Protein AF-A0A0A9W3V2-F1 (afdb_monomer)

Secondary structure (DSSP, 8-state):
--SSS--SSGGGHHHHHHHHHHHHHHHHHHHHHHIIIIITT-TTTGGG--S---SHHHHHHHHHHHHHT--GGGHHHHHHH-SS--HHHHHHHHHHHHHHHHHHHHHHHHHHHHHHGGG-SS-GGGG--TT-

Nearest PDB structures (foldseek):
  2n9d-assembly1_A  TM=3.747E-01  e=8.301E+00  Homo sapiens

pLDDT: mean 75.54, std 14.14, range [39.94, 93.69]

Mean predicted aligned error: 9.92 Å

Radius of gyration: 18.63 Å; Cα contacts (8 Å, |Δi|>4): 47; chains: 1; bounding box: 48×31×51 Å

Sequence (132 aa):
MLPLIIPKRVNSLRYFSSVGVLCIFYFIVCIIIHAVTHGMRDKTRQNSIVYVRADNDALQGLGIFMFSFMCQLNAFEIYHEMRTKSVFNFTLYAAFSMTCCATLYILAGYFGYADFGSKVKDSILALYDPLN

Solvent-accessible surface area (backbone atoms only — not comparable to full-atom values): 8014 Å² total; per-residue (Å²): 132,78,82,79,73,69,66,93,46,72,74,68,49,50,59,59,50,52,52,52,52,49,53,51,53,51,50,43,52,51,41,47,53,47,21,65,72,55,32,72,72,47,75,78,52,66,81,54,61,74,91,75,67,93,50,75,67,42,57,54,52,49,51,53,52,55,60,74,68,68,53,70,88,55,45,62,62,54,50,72,71,39,92,71,80,42,71,69,57,51,52,52,55,49,50,54,51,50,52,53,51,50,52,51,50,51,50,42,52,51,32,47,39,61,47,54,30,79,72,67,82,88,56,72,71,78,71,58,63,94,86,116

Structure (mmCIF, N/CA/C/O backbone):
data_AF-A0A0A9W3V2-F1
#
_entry.id   AF-A0A0A9W3V2-F1
#
loop_
_atom_site.group_PDB
_atom_site.id
_atom_site.type_symbol
_atom_site.label_atom_id
_atom_site.label_alt_id
_atom_site.label_comp_id
_atom_site.label_asym_id
_atom_site.label_entity_id
_atom_site.label_seq_id
_atom_site.pdbx_PDB_ins_code
_atom_site.Cartn_x
_atom_site.Cartn_y
_atom_site.Cartn_z
_atom_site.occupancy
_atom_site.B_iso_or_equiv
_atom_site.auth_seq_id
_atom_site.auth_comp_id
_atom_site.auth_asym_id
_atom_site.auth_atom_id
_atom_site.pdbx_PDB_model_num
ATOM 1 N N . MET A 1 1 ? -23.007 13.385 -4.980 1.00 49.03 1 MET A N 1
ATOM 2 C CA . MET A 1 1 ? -22.827 13.342 -3.511 1.00 49.03 1 MET A CA 1
ATOM 3 C C . MET A 1 1 ? -24.114 13.029 -2.725 1.00 49.03 1 MET A C 1
ATOM 5 O O . MET A 1 1 ? -23.987 12.663 -1.569 1.00 49.03 1 MET A O 1
ATOM 9 N N . LEU A 1 2 ? -25.332 13.096 -3.296 1.00 53.25 2 LEU A N 1
ATOM 10 C CA . LEU A 1 2 ? -26.580 12.914 -2.522 1.00 53.25 2 LEU A CA 1
ATOM 11 C C . LEU A 1 2 ? -27.174 11.488 -2.320 1.00 53.25 2 LEU A C 1
ATOM 13 O O . LEU A 1 2 ? -27.950 11.361 -1.379 1.00 53.25 2 LEU A O 1
ATOM 17 N N . PRO A 1 3 ? -26.889 10.403 -3.078 1.00 53.59 3 PRO A N 1
ATOM 18 C CA . PRO A 1 3 ? -27.670 9.165 -2.901 1.00 53.59 3 PRO A CA 1
ATOM 19 C C . PRO A 1 3 ? -27.092 8.175 -1.870 1.00 53.59 3 PRO A C 1
ATOM 21 O O . PRO A 1 3 ? -27.786 7.253 -1.457 1.00 53.59 3 PRO A O 1
ATOM 24 N N . LEU A 1 4 ? -25.840 8.348 -1.429 1.00 51.53 4 LEU A N 1
ATOM 25 C CA . LEU A 1 4 ? -25.134 7.387 -0.560 1.00 51.53 4 LEU A CA 1
ATOM 26 C C . LEU A 1 4 ? -25.134 7.750 0.934 1.00 51.53 4 LEU A C 1
ATOM 28 O O . LEU A 1 4 ? -24.599 6.997 1.738 1.00 51.53 4 LEU A O 1
ATOM 32 N N . ILE A 1 5 ? -25.772 8.860 1.315 1.00 55.97 5 ILE A N 1
ATOM 33 C CA . ILE A 1 5 ? -25.911 9.300 2.719 1.00 55.97 5 ILE A CA 1
ATOM 34 C C . ILE A 1 5 ? -27.188 8.702 3.363 1.00 55.97 5 ILE A C 1
ATOM 36 O O . ILE A 1 5 ? -27.423 8.816 4.561 1.00 55.97 5 ILE A O 1
ATOM 40 N N . ILE A 1 6 ? -28.030 8.029 2.570 1.00 51.53 6 ILE A N 1
ATOM 41 C CA . ILE A 1 6 ? -29.342 7.510 2.987 1.00 51.53 6 ILE A CA 1
ATOM 42 C C . ILE A 1 6 ? -29.272 6.270 3.908 1.00 51.53 6 ILE A C 1
ATOM 44 O O . ILE A 1 6 ? -30.106 6.171 4.815 1.00 51.53 6 ILE A O 1
ATOM 48 N N . PR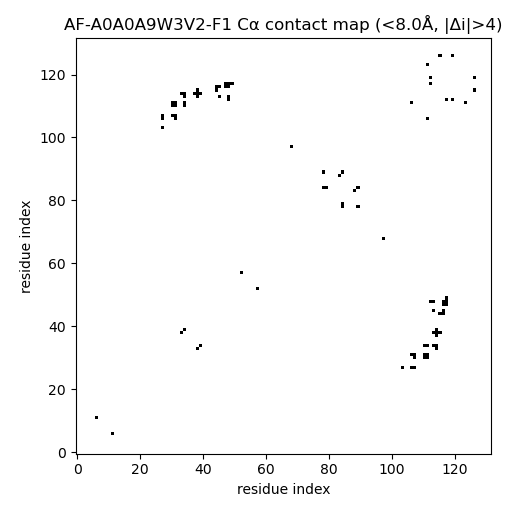O A 1 7 ? -28.324 5.318 3.782 1.00 52.16 7 PRO A N 1
ATOM 49 C CA . PRO A 1 7 ? -28.258 4.220 4.735 1.00 52.16 7 PRO A CA 1
ATOM 50 C C . PRO A 1 7 ? -27.597 4.679 6.043 1.00 52.16 7 PRO A C 1
ATOM 52 O O . PRO A 1 7 ? -26.380 4.704 6.179 1.00 52.16 7 PRO A O 1
ATOM 55 N N . LYS A 1 8 ? -28.431 4.932 7.058 1.00 50.44 8 LYS A N 1
ATOM 56 C CA . LYS A 1 8 ? -28.084 5.195 8.474 1.00 50.44 8 LYS A CA 1
ATOM 57 C C . LYS A 1 8 ? -27.231 4.104 9.163 1.00 50.44 8 LYS A C 1
ATOM 59 O O . LYS A 1 8 ? -27.005 4.181 10.367 1.00 50.44 8 LYS A O 1
ATOM 64 N N . ARG A 1 9 ? -26.812 3.056 8.440 1.00 53.00 9 ARG A N 1
ATOM 65 C CA . ARG A 1 9 ? -25.988 1.945 8.934 1.00 53.00 9 ARG A CA 1
ATOM 66 C C . ARG A 1 9 ? -24.864 1.623 7.949 1.00 53.00 9 ARG A C 1
ATOM 68 O O . ARG A 1 9 ? -25.126 1.196 6.823 1.00 53.00 9 ARG A O 1
ATOM 75 N N . VAL A 1 10 ? -23.629 1.677 8.448 1.00 56.00 10 VAL A N 1
ATOM 76 C CA . VAL A 1 10 ? -22.373 1.235 7.800 1.00 56.00 10 VAL A CA 1
ATOM 77 C C . VAL A 1 10 ? -22.473 -0.195 7.234 1.00 56.00 10 VAL A C 1
ATOM 79 O O . VAL A 1 10 ? -21.790 -0.565 6.281 1.00 56.00 10 VAL A O 1
ATOM 82 N N . ASN A 1 11 ? -23.405 -0.997 7.753 1.00 55.12 11 ASN A N 1
ATOM 83 C CA . ASN A 1 11 ? -23.626 -2.382 7.350 1.00 55.12 11 ASN A CA 1
ATOM 84 C C . ASN A 1 11 ? -24.063 -2.569 5.877 1.00 55.12 11 ASN A C 1
ATOM 86 O O . ASN A 1 11 ? -23.777 -3.615 5.301 1.00 55.12 11 ASN A O 1
ATOM 90 N N . SER A 1 12 ? -24.709 -1.579 5.239 1.00 57.62 12 SER A N 1
ATOM 91 C CA . SER A 1 12 ? -25.015 -1.650 3.794 1.00 57.62 12 SER A CA 1
ATOM 92 C C . SER A 1 12 ? -23.791 -1.336 2.930 1.00 57.62 12 SER A C 1
ATOM 94 O O . SER A 1 12 ? -23.649 -1.876 1.834 1.00 57.62 12 SER A O 1
ATOM 96 N N . LEU A 1 13 ? -22.882 -0.494 3.435 1.00 62.72 13 LEU A N 1
ATOM 97 C CA . LEU A 1 13 ? -21.643 -0.137 2.750 1.00 62.72 13 LEU A CA 1
ATOM 98 C C . LEU A 1 13 ? -20.617 -1.271 2.812 1.00 62.72 13 LEU A C 1
ATOM 100 O O . LEU A 1 13 ? -19.782 -1.385 1.923 1.00 62.72 13 LEU A O 1
ATOM 104 N N . ARG A 1 14 ? -20.713 -2.158 3.810 1.00 67.12 14 ARG A N 1
ATOM 105 C CA . ARG A 1 14 ? -19.830 -3.321 3.960 1.00 67.12 14 ARG A CA 1
ATOM 106 C C . ARG A 1 14 ? -19.784 -4.196 2.706 1.00 67.12 14 ARG A C 1
ATOM 108 O O . ARG A 1 14 ? -18.697 -4.618 2.326 1.00 67.12 14 ARG A O 1
ATOM 115 N N . TYR A 1 15 ? -20.920 -4.443 2.051 1.00 68.25 15 TYR A N 1
ATOM 116 C CA . TYR A 1 15 ? -20.962 -5.246 0.822 1.00 68.25 15 TYR A CA 1
ATOM 117 C C . TYR A 1 15 ? -20.268 -4.536 -0.342 1.00 68.25 15 TYR A C 1
ATOM 119 O O . TYR A 1 15 ? -19.405 -5.122 -0.989 1.00 68.25 15 TYR A O 1
ATOM 127 N N . PHE A 1 16 ? -20.574 -3.254 -0.555 1.00 78.62 16 PHE A N 1
ATOM 128 C CA . PHE A 1 16 ? -19.950 -2.461 -1.616 1.00 78.62 16 PHE A CA 1
ATOM 129 C C . PHE A 1 16 ? -18.441 -2.271 -1.387 1.00 78.62 16 PHE A C 1
ATOM 131 O O . PHE A 1 16 ? -17.639 -2.443 -2.299 1.00 78.62 16 PHE A O 1
ATOM 138 N N . SER A 1 17 ? -18.044 -2.000 -0.143 1.00 80.38 17 SER A N 1
ATOM 139 C CA . SER A 1 17 ? -16.646 -1.891 0.276 1.00 80.38 17 SER A CA 1
ATOM 140 C C . SER A 1 17 ? -15.898 -3.214 0.087 1.00 80.38 17 SER A C 1
ATOM 142 O O . SER A 1 17 ? -14.794 -3.210 -0.448 1.00 80.38 17 SER A O 1
ATOM 144 N N . SER A 1 18 ? -16.517 -4.351 0.425 1.00 80.81 18 SER A N 1
ATOM 145 C CA . SER A 1 18 ? -15.911 -5.677 0.229 1.00 80.81 18 SER A CA 1
ATOM 146 C C . SER A 1 18 ? -15.690 -5.992 -1.254 1.00 80.81 18 SER A C 1
ATOM 148 O O . SER A 1 18 ? -14.631 -6.497 -1.615 1.00 80.81 18 SER A O 1
ATOM 150 N N . VAL A 1 19 ? -16.646 -5.642 -2.125 1.00 86.81 19 VAL A N 1
ATOM 151 C CA . VAL A 1 19 ? -16.481 -5.761 -3.585 1.00 86.81 19 VAL A CA 1
ATOM 152 C C . VAL A 1 19 ? -15.342 -4.865 -4.080 1.00 86.81 19 VAL A C 1
ATOM 154 O O . VAL A 1 19 ? -14.503 -5.321 -4.850 1.00 86.81 19 VAL A O 1
ATOM 157 N N . GLY A 1 20 ? -15.252 -3.625 -3.592 1.00 85.50 20 GLY A N 1
ATOM 158 C CA . GLY A 1 20 ? -14.150 -2.720 -3.929 1.00 85.50 20 GLY A CA 1
ATOM 159 C C . GLY A 1 20 ? -12.777 -3.281 -3.546 1.00 85.50 20 GLY A C 1
ATOM 160 O O . GLY A 1 20 ? -11.860 -3.278 -4.365 1.00 85.50 20 GLY A O 1
ATOM 161 N N . VAL A 1 21 ? -12.644 -3.831 -2.335 1.00 87.00 21 VAL A N 1
ATOM 162 C CA . VAL A 1 21 ? -11.397 -4.464 -1.872 1.00 87.00 21 VAL A CA 1
ATOM 163 C C . VAL A 1 21 ? -11.031 -5.670 -2.741 1.00 87.00 21 VAL A C 1
ATOM 165 O O . VAL A 1 21 ? -9.863 -5.826 -3.093 1.00 87.00 21 VAL A O 1
ATOM 168 N N . LEU A 1 22 ? -12.009 -6.488 -3.145 1.00 89.38 22 LEU A N 1
ATOM 169 C CA . LEU A 1 22 ? -11.777 -7.609 -4.062 1.00 89.38 22 LEU A CA 1
ATOM 170 C C . LEU A 1 22 ? -11.270 -7.143 -5.432 1.00 89.38 22 LEU A C 1
ATOM 172 O O . LEU A 1 22 ? -10.322 -7.729 -5.951 1.00 89.38 22 LEU A O 1
ATOM 176 N N . CYS A 1 23 ? -11.839 -6.074 -5.994 1.00 87.94 23 CYS A N 1
ATOM 177 C CA . CYS A 1 23 ? -11.358 -5.495 -7.250 1.00 87.94 23 CYS A CA 1
ATOM 178 C C . CYS A 1 23 ? -9.912 -4.990 -7.136 1.00 87.94 23 CYS A C 1
ATOM 180 O O . CYS A 1 23 ? -9.113 -5.219 -8.042 1.00 87.94 23 CYS A O 1
ATOM 182 N N . ILE A 1 24 ? -9.555 -4.348 -6.017 1.00 88.19 24 ILE A N 1
ATOM 183 C CA . ILE A 1 24 ? -8.180 -3.894 -5.757 1.00 88.19 24 ILE A CA 1
ATOM 184 C C . ILE A 1 24 ? -7.230 -5.094 -5.689 1.00 88.19 24 ILE A C 1
ATOM 186 O O . ILE A 1 24 ? -6.194 -5.096 -6.350 1.00 88.19 24 ILE A O 1
ATOM 190 N N . PHE A 1 25 ? -7.594 -6.138 -4.942 1.00 89.75 25 PHE A N 1
ATOM 191 C CA . PHE A 1 25 ? -6.803 -7.368 -4.868 1.00 89.75 25 PHE A CA 1
ATOM 192 C C . PHE A 1 25 ? -6.613 -8.015 -6.242 1.00 89.75 25 PHE A C 1
ATOM 194 O O . PHE A 1 25 ? -5.490 -8.363 -6.606 1.00 89.75 25 PHE A O 1
ATOM 201 N N . TYR A 1 26 ? -7.690 -8.137 -7.019 1.00 88.81 26 TYR A N 1
ATOM 202 C CA . TYR A 1 26 ? -7.647 -8.671 -8.379 1.00 88.81 26 TYR A CA 1
ATOM 203 C C . TYR A 1 26 ? -6.695 -7.868 -9.271 1.00 88.81 26 TYR A C 1
ATOM 205 O O . TYR A 1 26 ? -5.862 -8.445 -9.969 1.00 88.81 26 TYR A O 1
ATOM 213 N N . PHE A 1 27 ? -6.768 -6.538 -9.203 1.00 87.25 27 PHE A N 1
ATOM 214 C CA . PHE A 1 27 ? -5.902 -5.661 -9.981 1.00 87.25 27 PHE A CA 1
ATOM 215 C C . PHE A 1 27 ? -4.419 -5.839 -9.627 1.00 87.25 27 PHE A C 1
ATOM 217 O O . PHE A 1 27 ? -3.582 -5.948 -10.521 1.00 87.25 27 PHE A O 1
ATOM 224 N N . ILE A 1 28 ? -4.089 -5.953 -8.337 1.00 87.38 28 ILE A N 1
ATOM 225 C CA . ILE A 1 28 ? -2.709 -6.194 -7.889 1.00 87.38 28 ILE A CA 1
ATOM 226 C C . ILE A 1 28 ? -2.194 -7.539 -8.406 1.00 87.38 28 ILE A C 1
ATOM 228 O O . ILE A 1 28 ? -1.068 -7.616 -8.894 1.00 87.38 28 ILE A O 1
ATOM 232 N N . VAL A 1 29 ? -3.015 -8.591 -8.353 1.00 87.81 29 VAL A N 1
ATOM 233 C CA . VAL A 1 29 ? -2.648 -9.903 -8.908 1.00 87.81 29 VAL A CA 1
ATOM 234 C C . VAL A 1 29 ? -2.393 -9.810 -10.414 1.00 87.81 29 VAL A C 1
ATOM 236 O O . VAL A 1 29 ? -1.400 -10.359 -10.888 1.00 87.81 29 VAL A O 1
ATOM 239 N N . CYS A 1 30 ? -3.221 -9.070 -11.159 1.00 86.38 30 CYS A N 1
ATOM 240 C CA . CYS A 1 30 ? -3.010 -8.846 -12.592 1.00 86.38 30 CYS A CA 1
ATOM 241 C C . CYS A 1 30 ? -1.675 -8.143 -12.874 1.00 86.38 30 CYS A C 1
ATOM 243 O O . CYS A 1 30 ? -0.925 -8.610 -13.731 1.00 86.38 30 CYS A O 1
ATOM 245 N N . ILE A 1 31 ? -1.343 -7.087 -12.117 1.00 83.44 31 ILE A N 1
ATOM 246 C CA . ILE A 1 31 ? -0.053 -6.386 -12.236 1.00 83.44 31 ILE A CA 1
ATOM 247 C C . ILE A 1 31 ? 1.109 -7.351 -11.994 1.00 83.44 31 ILE A C 1
ATOM 249 O O . ILE A 1 31 ? 2.067 -7.354 -12.759 1.00 83.44 31 ILE A O 1
ATOM 253 N N . ILE A 1 32 ? 1.040 -8.182 -10.950 1.00 84.38 32 ILE A N 1
ATOM 254 C CA . ILE A 1 32 ? 2.116 -9.132 -10.630 1.00 84.38 32 ILE A CA 1
ATOM 255 C C . ILE A 1 32 ? 2.296 -10.141 -11.770 1.00 84.38 32 ILE A C 1
ATOM 257 O O . ILE A 1 32 ? 3.420 -10.371 -12.215 1.00 84.38 32 ILE A O 1
ATOM 261 N N . ILE A 1 33 ? 1.204 -10.728 -12.269 1.00 84.44 33 ILE A N 1
ATOM 262 C CA . ILE A 1 33 ? 1.255 -11.706 -13.364 1.00 84.44 33 ILE A CA 1
ATOM 263 C C . ILE A 1 33 ? 1.853 -11.070 -14.621 1.00 84.44 33 ILE A C 1
ATOM 265 O O . ILE A 1 33 ? 2.737 -11.658 -15.249 1.00 84.44 33 ILE A O 1
ATOM 269 N N . HIS A 1 34 ? 1.410 -9.869 -14.982 1.00 80.88 34 HIS A N 1
ATOM 270 C CA . HIS A 1 34 ? 1.902 -9.172 -16.164 1.00 80.88 34 HIS A CA 1
ATOM 271 C C . HIS A 1 34 ? 3.374 -8.753 -16.013 1.00 80.88 34 HIS A C 1
ATOM 273 O O . HIS A 1 34 ? 4.182 -9.013 -16.905 1.00 80.88 34 HIS A O 1
ATOM 279 N N . ALA A 1 35 ? 3.770 -8.235 -14.848 1.00 76.94 35 ALA A N 1
ATOM 280 C CA . ALA A 1 35 ? 5.159 -7.884 -14.556 1.00 76.94 35 ALA A CA 1
ATOM 281 C C . ALA A 1 35 ? 6.101 -9.102 -14.626 1.00 76.94 35 ALA A C 1
ATOM 283 O O . ALA A 1 35 ? 7.211 -8.999 -15.149 1.00 76.94 35 ALA A O 1
ATOM 284 N N . VAL A 1 36 ? 5.666 -10.278 -14.156 1.00 75.06 36 VAL A N 1
ATOM 285 C CA . VAL A 1 36 ? 6.462 -11.517 -14.238 1.00 75.06 36 VAL A CA 1
ATOM 286 C C . VAL A 1 36 ? 6.540 -12.051 -15.674 1.00 75.06 36 VAL A C 1
ATOM 288 O O . VAL A 1 36 ? 7.595 -12.523 -16.096 1.00 75.06 36 VAL A O 1
ATOM 291 N N . THR A 1 37 ? 5.449 -11.973 -16.439 1.00 73.31 37 THR A N 1
ATOM 292 C CA . THR A 1 37 ? 5.373 -12.528 -17.805 1.00 73.31 37 THR A CA 1
ATOM 293 C C . THR A 1 37 ? 6.022 -11.637 -18.869 1.00 73.31 37 THR A C 1
ATOM 295 O O . THR A 1 37 ? 6.657 -12.160 -19.789 1.00 73.31 37 THR A O 1
ATOM 298 N N . HIS A 1 38 ? 5.906 -10.314 -18.735 1.00 66.81 38 HIS A N 1
ATOM 299 C CA . HIS A 1 38 ? 6.350 -9.330 -19.729 1.00 66.81 38 HIS A CA 1
ATOM 300 C C . HIS A 1 38 ? 7.482 -8.432 -19.210 1.00 66.81 38 HIS A C 1
ATOM 302 O O . HIS A 1 38 ? 8.449 -8.194 -19.936 1.00 66.81 38 HIS A O 1
ATOM 308 N N . GLY A 1 39 ? 7.432 -8.008 -17.943 1.00 58.06 39 GLY A N 1
ATOM 309 C CA . GLY A 1 39 ? 8.414 -7.092 -17.345 1.00 58.06 39 GLY A CA 1
ATOM 310 C C . GLY A 1 39 ? 9.834 -7.663 -17.206 1.00 58.06 39 GLY A C 1
ATOM 311 O O . GLY A 1 39 ? 10.808 -6.930 -17.360 1.00 58.06 39 GLY A O 1
ATOM 312 N N . MET A 1 40 ? 9.998 -8.977 -16.990 1.00 53.84 40 MET A N 1
ATOM 313 C CA . MET A 1 40 ? 11.335 -9.595 -16.863 1.00 53.84 40 MET A CA 1
ATOM 314 C C . MET A 1 40 ? 12.044 -9.903 -18.195 1.00 53.84 40 MET A C 1
ATOM 316 O O . MET A 1 40 ? 13.233 -10.230 -18.193 1.00 53.84 40 MET A O 1
ATOM 320 N N . ARG A 1 41 ? 11.345 -9.851 -19.337 1.00 51.47 41 ARG A N 1
ATOM 321 C CA . ARG A 1 41 ? 11.913 -10.253 -20.640 1.00 51.47 41 ARG A CA 1
ATOM 322 C C . ARG A 1 41 ? 12.643 -9.121 -21.358 1.00 51.47 41 ARG A C 1
ATOM 324 O O . ARG A 1 41 ? 13.491 -9.405 -22.203 1.00 51.47 41 ARG A O 1
ATOM 331 N N . ASP A 1 42 ? 12.367 -7.866 -21.013 1.00 54.84 42 ASP A N 1
ATOM 332 C CA . ASP A 1 42 ? 12.918 -6.709 -21.716 1.00 54.84 42 ASP A CA 1
ATOM 333 C C . ASP A 1 42 ? 14.088 -6.072 -20.943 1.00 54.84 42 ASP A C 1
ATOM 335 O O . ASP A 1 42 ? 13.930 -5.174 -20.111 1.00 54.84 42 ASP A O 1
ATOM 339 N N . LYS A 1 43 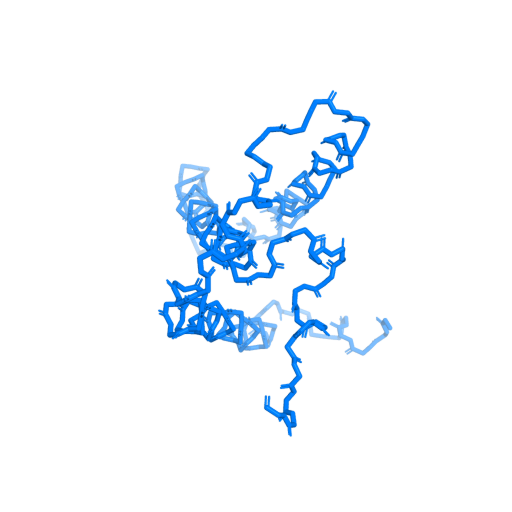? 15.307 -6.557 -21.219 1.00 50.66 43 LYS A N 1
ATOM 340 C CA . LYS A 1 43 ? 16.562 -6.096 -20.588 1.00 50.66 43 LYS A CA 1
ATOM 341 C C . LYS A 1 43 ? 16.847 -4.600 -20.800 1.00 50.66 43 LYS A C 1
ATOM 343 O O . LYS A 1 43 ? 17.631 -4.019 -20.055 1.00 50.66 43 LYS A O 1
ATOM 348 N N . THR A 1 44 ? 16.198 -3.960 -21.773 1.00 49.88 44 THR A N 1
ATOM 349 C CA . THR A 1 44 ? 16.363 -2.528 -22.074 1.00 49.88 44 THR A CA 1
ATOM 350 C C . THR A 1 44 ? 15.661 -1.635 -21.042 1.00 49.88 44 THR A C 1
ATOM 352 O O . THR A 1 44 ? 16.124 -0.532 -20.755 1.00 49.88 44 THR A O 1
ATOM 355 N N . ARG A 1 45 ? 14.569 -2.117 -20.428 1.00 51.81 45 ARG A N 1
ATOM 356 C CA . ARG A 1 45 ? 13.760 -1.361 -19.453 1.00 51.81 45 ARG A CA 1
ATOM 357 C C . ARG A 1 45 ? 14.401 -1.280 -18.065 1.00 51.81 45 ARG A C 1
ATOM 359 O O . ARG A 1 45 ? 14.284 -0.243 -17.409 1.00 51.81 45 ARG A O 1
ATOM 366 N N . GLN A 1 46 ? 15.146 -2.313 -17.661 1.00 50.75 46 GLN A N 1
ATOM 367 C CA . GLN A 1 46 ? 15.841 -2.383 -16.366 1.00 50.75 46 GLN A CA 1
ATOM 368 C C . GLN A 1 46 ? 16.867 -1.258 -16.156 1.00 50.75 46 GLN A C 1
ATOM 370 O O . GLN A 1 46 ? 17.069 -0.820 -15.027 1.00 50.75 46 GLN A O 1
ATOM 375 N N . ASN A 1 47 ? 17.464 -0.734 -17.231 1.00 46.75 47 ASN A N 1
ATOM 376 C CA . ASN A 1 47 ? 18.497 0.303 -17.144 1.00 46.75 47 ASN A CA 1
ATOM 377 C C . ASN A 1 47 ? 17.939 1.728 -16.924 1.00 46.75 47 ASN A C 1
ATOM 379 O O . ASN A 1 47 ? 18.702 2.678 -16.788 1.00 46.75 47 ASN A O 1
ATOM 383 N N . SER A 1 48 ? 16.607 1.884 -16.904 1.00 51.97 48 SER A N 1
ATOM 384 C CA . SER A 1 48 ? 15.903 3.162 -16.685 1.00 51.97 48 SER A CA 1
ATOM 385 C C . SER A 1 48 ? 15.232 3.277 -15.309 1.00 51.97 48 SER A C 1
ATOM 387 O O . SER A 1 48 ? 14.555 4.268 -15.027 1.00 51.97 48 SER A O 1
ATOM 389 N N . ILE A 1 49 ? 15.407 2.259 -14.459 1.00 57.50 49 ILE A N 1
ATOM 390 C CA . ILE A 1 49 ? 14.863 2.199 -13.101 1.00 57.50 49 ILE A CA 1
ATOM 391 C C . ILE A 1 49 ? 15.722 3.106 -12.220 1.00 57.50 49 ILE A C 1
ATOM 393 O O . ILE A 1 49 ? 16.865 2.787 -11.893 1.00 57.50 49 ILE A O 1
ATOM 397 N N . VAL A 1 50 ? 15.177 4.261 -11.845 1.00 62.47 50 VAL A N 1
ATOM 398 C CA . VAL A 1 50 ? 15.855 5.181 -10.929 1.00 62.47 50 VAL A CA 1
ATOM 399 C C . VAL A 1 50 ? 15.448 4.816 -9.509 1.00 62.47 50 VAL A C 1
ATOM 401 O O . VAL A 1 50 ? 14.340 5.120 -9.081 1.00 62.47 50 VAL A O 1
ATOM 404 N N . TYR A 1 51 ? 16.347 4.153 -8.783 1.00 63.66 51 TYR A N 1
ATOM 405 C CA . TYR A 1 51 ? 16.086 3.674 -7.422 1.00 63.66 51 TYR A CA 1
ATOM 406 C C . TYR A 1 51 ? 15.921 4.804 -6.400 1.00 63.66 51 TYR A C 1
ATOM 408 O O . TYR A 1 51 ? 15.190 4.648 -5.427 1.00 63.66 51 TYR A O 1
ATOM 416 N N . VAL A 1 52 ? 16.589 5.941 -6.613 1.00 60.44 52 VAL A N 1
ATOM 417 C CA . VAL A 1 52 ? 16.525 7.099 -5.716 1.00 60.44 52 VAL A CA 1
ATOM 418 C C . VAL A 1 52 ? 16.546 8.375 -6.549 1.00 60.44 52 VAL A C 1
ATOM 420 O O . VAL A 1 52 ? 17.508 8.637 -7.270 1.00 60.44 52 VAL A O 1
ATOM 423 N N . ARG A 1 53 ? 15.488 9.183 -6.437 1.00 65.25 53 ARG A N 1
ATOM 424 C CA . ARG A 1 53 ? 15.475 10.584 -6.874 1.00 65.25 53 ARG A CA 1
ATOM 425 C C . ARG A 1 53 ? 15.370 11.452 -5.628 1.00 65.25 53 ARG A C 1
ATOM 427 O O . ARG A 1 53 ? 14.447 11.265 -4.848 1.00 65.25 53 ARG A O 1
ATOM 434 N N . ALA A 1 54 ? 16.313 12.369 -5.444 1.00 63.72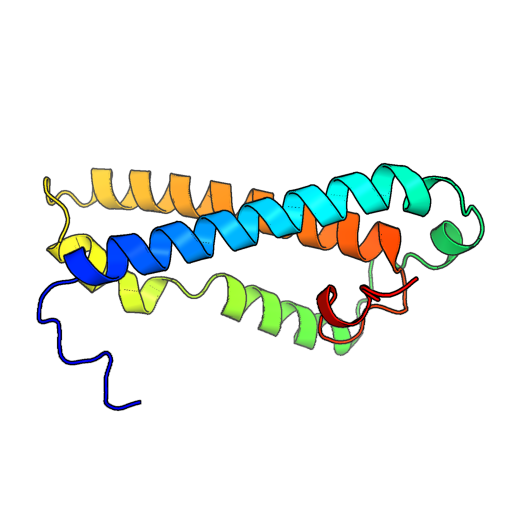 54 ALA A N 1
ATOM 435 C CA . ALA A 1 54 ? 16.328 13.339 -4.344 1.00 63.72 54 ALA A CA 1
ATOM 436 C C . ALA A 1 54 ? 15.967 14.753 -4.838 1.00 63.72 54 ALA A C 1
ATOM 438 O O . ALA A 1 54 ? 16.502 15.741 -4.347 1.00 63.72 54 ALA A O 1
ATOM 439 N N . ASP A 1 55 ? 15.116 14.831 -5.863 1.00 71.31 55 ASP A N 1
ATOM 440 C CA . ASP A 1 55 ? 14.641 16.088 -6.449 1.00 71.31 55 ASP A CA 1
ATOM 441 C C . ASP A 1 55 ? 13.252 16.450 -5.887 1.00 71.31 55 ASP A C 1
ATOM 443 O O . ASP A 1 55 ? 12.659 15.664 -5.147 1.00 71.31 55 ASP A O 1
A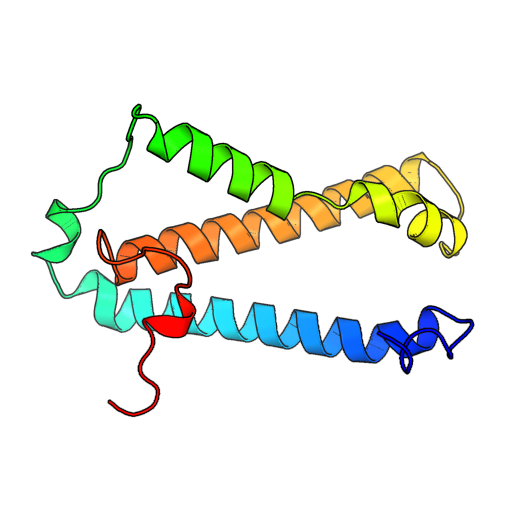TOM 447 N N . ASN A 1 56 ? 12.699 17.609 -6.247 1.00 76.88 56 ASN A N 1
ATOM 448 C CA . ASN A 1 56 ? 11.370 18.066 -5.814 1.00 76.88 56 ASN A CA 1
ATOM 449 C C . ASN A 1 56 ? 10.243 17.055 -6.117 1.00 76.88 56 ASN A C 1
ATOM 451 O O . ASN A 1 56 ? 9.255 16.998 -5.385 1.00 76.88 56 ASN A O 1
ATOM 455 N N . ASP A 1 57 ? 10.425 16.189 -7.117 1.00 72.75 57 ASP A N 1
ATOM 456 C CA . ASP A 1 57 ? 9.542 15.049 -7.404 1.00 72.75 57 ASP A CA 1
ATOM 457 C C . ASP A 1 57 ? 9.409 14.077 -6.213 1.00 72.75 57 ASP A C 1
ATOM 459 O O . ASP A 1 57 ? 8.361 13.461 -6.006 1.00 72.75 57 ASP A O 1
ATOM 463 N N . ALA A 1 58 ? 10.445 13.952 -5.378 1.00 75.50 58 ALA A N 1
ATOM 464 C CA . ALA A 1 58 ? 10.401 13.138 -4.166 1.00 75.50 58 ALA A CA 1
ATOM 465 C C . ALA A 1 58 ? 9.410 13.700 -3.135 1.00 75.50 58 ALA A C 1
ATOM 467 O O . ALA A 1 58 ? 8.756 12.935 -2.425 1.00 75.50 58 ALA A O 1
ATOM 468 N N . LEU A 1 59 ? 9.248 15.029 -3.081 1.00 83.12 59 LEU A N 1
ATOM 469 C CA . LEU A 1 59 ? 8.277 15.684 -2.205 1.00 83.12 59 LEU A CA 1
ATOM 470 C C . LEU A 1 59 ? 6.839 15.434 -2.682 1.00 83.12 59 LEU A C 1
ATOM 472 O O . LEU A 1 59 ? 5.943 15.229 -1.862 1.00 83.12 59 LEU A O 1
ATOM 476 N N . GLN A 1 60 ? 6.622 15.373 -3.999 1.00 81.81 60 GLN A N 1
ATOM 477 C CA . GLN A 1 60 ? 5.334 14.962 -4.563 1.00 81.81 60 GLN A CA 1
ATOM 478 C C . GLN A 1 60 ? 5.015 13.501 -4.208 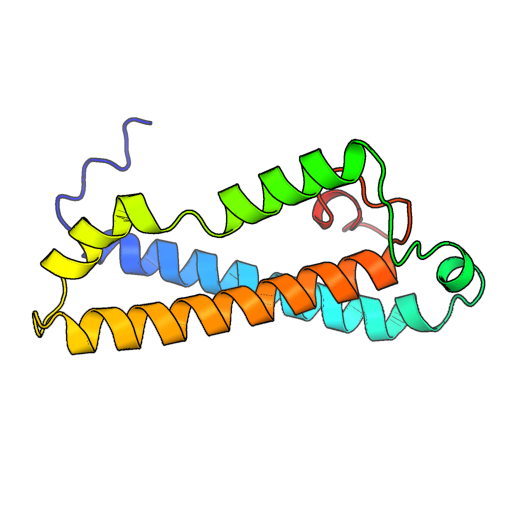1.00 81.81 60 GLN A C 1
ATOM 480 O O . GLN A 1 60 ? 3.906 13.204 -3.758 1.00 81.81 60 GLN A O 1
ATOM 485 N N . GLY A 1 61 ? 5.999 12.602 -4.329 1.00 82.00 61 GLY A N 1
ATOM 486 C CA . GLY A 1 61 ? 5.872 11.202 -3.912 1.00 82.00 61 GLY A CA 1
ATOM 487 C C . GLY A 1 61 ? 5.549 11.046 -2.421 1.00 82.00 61 GLY A C 1
ATOM 488 O O . GLY A 1 61 ? 4.679 10.251 -2.058 1.00 82.00 61 GLY A O 1
ATOM 489 N N . LEU A 1 62 ? 6.176 11.858 -1.562 1.00 85.44 62 LEU A N 1
ATOM 490 C CA . LEU A 1 62 ? 5.866 11.919 -0.130 1.00 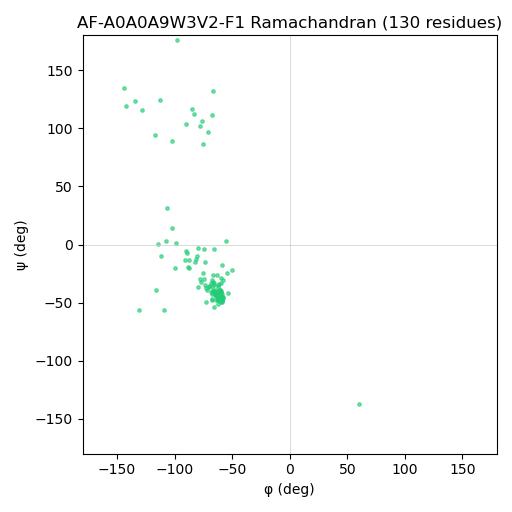85.44 62 LEU A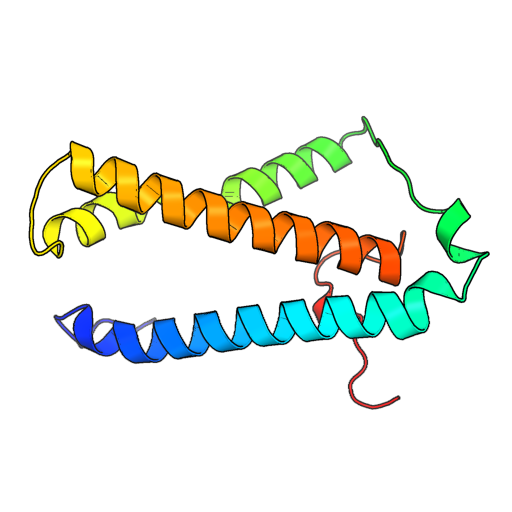 CA 1
ATOM 491 C C . LEU A 1 62 ? 4.395 12.294 0.107 1.00 85.44 62 LEU A C 1
ATOM 493 O O . LEU A 1 62 ? 3.719 11.647 0.907 1.00 85.44 62 LEU A O 1
ATOM 497 N N . GLY A 1 63 ? 3.883 13.296 -0.614 1.00 87.69 63 GLY A N 1
ATOM 498 C CA . GLY A 1 63 ? 2.479 13.702 -0.536 1.00 87.69 63 GLY A CA 1
ATOM 499 C C . GLY A 1 63 ? 1.525 12.559 -0.890 1.00 87.69 63 GLY A C 1
ATOM 500 O O . GLY A 1 63 ? 0.606 12.264 -0.125 1.00 87.69 63 GLY A O 1
ATOM 501 N N . ILE A 1 64 ? 1.782 11.856 -1.998 1.00 87.19 64 ILE A N 1
ATOM 502 C CA . ILE A 1 64 ? 0.985 10.691 -2.420 1.00 87.19 64 ILE A CA 1
ATOM 503 C C . ILE A 1 64 ? 0.999 9.607 -1.335 1.00 87.19 64 ILE A C 1
ATOM 505 O O . ILE A 1 64 ? -0.050 9.050 -1.002 1.00 87.19 64 ILE A O 1
ATOM 509 N N . PHE A 1 65 ? 2.161 9.339 -0.733 1.00 87.19 65 PHE A N 1
ATOM 510 C CA . PHE A 1 65 ? 2.287 8.364 0.348 1.00 87.19 65 PHE A CA 1
ATOM 511 C C . PHE A 1 65 ? 1.464 8.771 1.580 1.00 87.19 65 PHE A C 1
ATOM 513 O O . PHE A 1 65 ? 0.696 7.965 2.101 1.00 87.19 65 PHE A O 1
ATOM 520 N N . MET A 1 66 ? 1.542 10.036 2.007 1.00 89.31 66 MET A N 1
ATOM 521 C CA . MET A 1 66 ? 0.765 10.549 3.142 1.00 89.31 66 MET A CA 1
ATOM 522 C C . MET A 1 66 ? -0.748 10.437 2.918 1.00 89.31 66 MET A C 1
ATOM 524 O O . MET A 1 66 ? -1.465 9.991 3.815 1.00 89.31 66 MET A O 1
ATOM 528 N N . PHE A 1 67 ? -1.237 10.793 1.725 1.00 87.88 67 PHE A N 1
ATOM 529 C CA . PHE A 1 67 ? -2.659 10.668 1.388 1.00 87.88 67 PHE A CA 1
ATOM 530 C C . PHE A 1 67 ? -3.114 9.206 1.296 1.00 87.88 67 PHE A C 1
ATOM 532 O O . PHE A 1 67 ? -4.218 8.885 1.730 1.00 87.88 67 PHE A O 1
ATOM 539 N N . SER A 1 68 ? -2.259 8.303 0.807 1.00 87.62 68 SER A N 1
ATOM 540 C CA . SER A 1 68 ? -2.588 6.876 0.652 1.00 87.62 68 SER A CA 1
ATOM 541 C C . SER A 1 68 ? -2.800 6.147 1.984 1.00 87.62 68 SER A C 1
ATOM 543 O O . SER A 1 68 ? -3.534 5.159 2.034 1.00 87.62 68 SER A O 1
ATOM 545 N N . PHE A 1 69 ? -2.183 6.636 3.065 1.00 87.88 69 PHE A N 1
ATOM 546 C CA . PHE A 1 69 ? -2.330 6.104 4.426 1.00 87.88 69 PHE A CA 1
ATOM 547 C C . PHE A 1 69 ? -3.266 6.944 5.314 1.00 87.88 69 PHE A C 1
ATOM 549 O O . PHE A 1 69 ? -3.304 6.769 6.537 1.00 87.88 69 PHE A O 1
ATOM 556 N N . MET A 1 70 ? -4.049 7.850 4.723 1.00 88.94 70 MET A N 1
ATOM 557 C CA . MET A 1 70 ? -5.014 8.664 5.457 1.00 88.94 70 MET A CA 1
ATOM 558 C C . MET A 1 70 ? -6.253 7.838 5.846 1.00 88.94 70 MET A C 1
ATOM 560 O O . MET A 1 70 ? -7.272 7.835 5.165 1.00 88.94 70 MET A O 1
ATOM 564 N N . CYS A 1 71 ? -6.176 7.158 6.990 1.00 85.50 71 CYS A N 1
ATOM 565 C CA . CYS A 1 71 ? -7.281 6.360 7.548 1.00 85.50 71 CYS A CA 1
ATOM 566 C C . CYS A 1 71 ? -7.865 6.960 8.842 1.00 85.50 71 CYS A C 1
ATOM 568 O O . CYS A 1 71 ? -8.890 6.508 9.348 1.00 85.50 71 CYS A O 1
ATOM 570 N N . GLN A 1 72 ? -7.199 7.978 9.392 1.00 86.19 72 GLN A N 1
ATOM 571 C CA . GLN A 1 72 ? -7.419 8.500 10.746 1.00 86.19 72 GLN A CA 1
ATOM 572 C C . GLN A 1 72 ? -8.798 9.150 10.920 1.00 86.19 72 GLN A C 1
ATOM 574 O O . GLN A 1 72 ? -9.412 9.008 11.972 1.00 86.19 72 GLN A O 1
ATOM 579 N N . LEU A 1 73 ? -9.310 9.815 9.879 1.00 86.38 73 LEU A N 1
ATOM 580 C CA . LEU A 1 73 ? -10.611 10.492 9.915 1.00 86.38 73 LEU A CA 1
ATOM 581 C C . LEU A 1 73 ? -11.766 9.508 10.156 1.00 86.38 73 LEU A C 1
ATOM 583 O O . LEU A 1 73 ? -12.702 9.818 10.886 1.00 86.38 73 LEU A O 1
ATOM 587 N N . ASN A 1 74 ? -11.649 8.293 9.615 1.00 84.06 74 ASN A N 1
ATOM 588 C CA . ASN A 1 74 ? -12.669 7.249 9.729 1.00 84.06 74 ASN A CA 1
ATOM 589 C C . ASN A 1 74 ? -12.463 6.351 10.965 1.00 84.06 74 ASN A C 1
ATOM 591 O O . ASN A 1 74 ? -13.298 5.500 11.265 1.00 84.06 74 ASN A O 1
ATOM 595 N N . ALA A 1 75 ? -11.358 6.526 11.701 1.00 86.38 75 ALA A N 1
ATOM 596 C CA . ALA A 1 75 ? -10.984 5.676 12.831 1.00 86.38 75 ALA A CA 1
ATOM 597 C C . ALA A 1 75 ? -12.045 5.684 13.946 1.00 86.38 75 ALA A C 1
ATOM 599 O O . ALA A 1 75 ? -12.354 4.638 14.517 1.00 86.38 75 ALA A O 1
ATOM 600 N N . PHE A 1 76 ? -12.633 6.851 14.227 1.00 85.31 76 PHE A N 1
ATOM 601 C CA . PHE A 1 76 ? -13.640 7.019 15.277 1.00 85.31 76 PHE A CA 1
ATOM 602 C C . PHE A 1 76 ? -14.964 6.318 14.952 1.00 85.31 76 PHE A C 1
ATOM 604 O O . PHE A 1 76 ? -15.542 5.671 15.826 1.00 85.31 76 PHE A O 1
ATOM 611 N N . GLU A 1 77 ? -15.420 6.388 13.699 1.00 83.38 77 GLU A N 1
ATOM 612 C CA . GLU A 1 77 ? -16.629 5.685 13.255 1.00 83.38 77 GLU A CA 1
ATOM 613 C C . GLU A 1 77 ? -16.440 4.164 13.331 1.00 83.38 77 GLU A C 1
ATOM 615 O O . GLU A 1 77 ? -17.291 3.453 13.868 1.00 83.38 77 GLU A O 1
ATOM 620 N N . ILE A 1 78 ? -15.275 3.672 12.888 1.00 83.12 78 ILE A N 1
ATOM 621 C CA . ILE A 1 78 ? -14.910 2.249 12.963 1.00 83.12 78 ILE A CA 1
ATOM 622 C C . ILE A 1 78 ? -14.846 1.777 14.423 1.00 83.12 78 ILE A C 1
ATOM 624 O O . ILE A 1 78 ? -15.326 0.688 14.742 1.00 83.12 78 ILE A O 1
ATOM 628 N N . TYR A 1 79 ? -14.284 2.590 15.324 1.00 85.50 79 TYR A N 1
ATOM 629 C CA . TYR A 1 79 ? -14.219 2.268 16.750 1.00 85.50 79 TYR A CA 1
ATOM 630 C C . TYR A 1 79 ? -15.613 2.156 17.381 1.00 85.50 79 TYR A C 1
ATOM 632 O O . TYR A 1 79 ? -15.871 1.241 18.166 1.00 85.50 79 TYR A O 1
ATOM 640 N N . HIS A 1 80 ? -16.530 3.058 17.025 1.00 84.06 80 HIS A N 1
ATOM 641 C CA . HIS A 1 80 ? -17.881 3.066 17.580 1.00 84.06 80 HIS A CA 1
ATOM 642 C C . HIS A 1 80 ? -18.719 1.854 17.122 1.00 84.06 80 HIS A C 1
ATOM 644 O O . HIS A 1 80 ? -19.504 1.318 17.912 1.00 84.06 80 HIS A O 1
ATOM 650 N N . GLU A 1 81 ? -18.499 1.378 15.892 1.00 83.06 81 GLU A N 1
ATOM 651 C CA . GLU A 1 81 ? -19.162 0.200 15.305 1.00 83.06 81 GLU A CA 1
ATOM 652 C C . GLU A 1 81 ? -18.541 -1.142 15.770 1.00 83.06 81 GLU A C 1
ATOM 654 O O . GLU A 1 81 ? -19.099 -2.217 15.538 1.00 83.06 81 GLU A O 1
ATOM 659 N N . MET A 1 82 ? -17.395 -1.118 16.462 1.00 82.00 82 MET A N 1
ATOM 660 C CA . MET A 1 82 ? -16.712 -2.329 16.923 1.00 82.00 82 MET A CA 1
ATOM 661 C C . MET A 1 82 ? -17.525 -3.073 17.999 1.00 82.00 82 MET A C 1
ATOM 663 O O . MET A 1 82 ? -17.973 -2.497 18.996 1.00 82.00 82 MET A O 1
ATOM 667 N N . ARG A 1 83 ? -17.672 -4.398 17.829 1.00 79.06 83 ARG A N 1
ATOM 668 C CA . ARG A 1 83 ? -18.424 -5.268 18.758 1.00 79.06 83 ARG A CA 1
ATOM 669 C C . ARG A 1 83 ? -17.835 -5.259 20.173 1.00 79.06 83 ARG A C 1
ATOM 671 O O . ARG A 1 83 ? -18.584 -5.245 21.145 1.00 79.06 83 ARG A O 1
ATOM 678 N N . THR A 1 84 ? -16.508 -5.256 20.287 1.00 82.62 84 THR A N 1
ATOM 679 C CA . THR A 1 84 ? -15.767 -5.199 21.553 1.00 82.62 84 THR A CA 1
ATOM 680 C C . THR A 1 84 ? -14.942 -3.918 21.613 1.00 82.62 84 THR A C 1
ATOM 682 O O . THR A 1 84 ? -13.820 -3.853 21.116 1.00 82.62 84 THR A O 1
ATOM 685 N N . LYS A 1 85 ? -15.510 -2.879 22.231 1.00 81.12 85 LYS A N 1
ATOM 686 C CA . LYS A 1 85 ? -14.870 -1.566 22.373 1.00 81.12 85 LYS A CA 1
ATOM 687 C C . LYS A 1 85 ? -13.716 -1.653 23.373 1.00 81.12 85 LYS A C 1
ATOM 689 O O . LYS A 1 85 ? -13.923 -1.623 24.580 1.00 81.12 85 LYS A O 1
ATOM 694 N N . SER A 1 86 ? -12.504 -1.817 22.860 1.00 89.75 86 SER A N 1
ATOM 695 C CA . SER A 1 86 ? -11.267 -1.760 23.636 1.00 89.75 86 SER A CA 1
ATOM 696 C C . SER A 1 86 ? -10.185 -1.118 22.785 1.00 89.75 86 SER A C 1
ATOM 698 O O . SER A 1 86 ? -10.017 -1.477 21.619 1.00 89.75 86 SER A O 1
ATOM 700 N N . VAL A 1 87 ? -9.440 -0.185 23.378 1.00 87.88 87 VAL A N 1
ATOM 701 C CA . VAL A 1 87 ? -8.351 0.536 22.704 1.00 87.88 87 VAL A CA 1
ATOM 702 C C . VAL A 1 87 ? -7.267 -0.435 22.236 1.00 87.88 87 VAL A C 1
ATOM 704 O O . VAL A 1 87 ? -6.769 -0.306 21.124 1.00 87.88 87 VAL A O 1
ATOM 707 N N . PHE A 1 88 ? -6.957 -1.460 23.037 1.00 89.44 88 PHE A N 1
ATOM 708 C CA . PHE A 1 88 ? -5.958 -2.467 22.675 1.00 89.44 88 PHE A CA 1
ATOM 709 C C . PHE A 1 88 ? -6.361 -3.253 21.420 1.00 89.44 88 PHE A C 1
ATOM 711 O O . PHE A 1 88 ? -5.581 -3.371 20.477 1.00 89.44 88 PHE A O 1
ATOM 718 N N . ASN A 1 89 ? -7.608 -3.734 21.380 1.00 88.31 89 ASN A N 1
ATOM 719 C CA . ASN A 1 89 ? -8.129 -4.470 20.228 1.00 88.31 89 ASN A CA 1
ATOM 720 C C . ASN A 1 89 ? -8.186 -3.582 18.983 1.00 88.31 89 ASN A C 1
ATOM 722 O O . ASN A 1 89 ? -7.804 -4.020 17.902 1.00 88.31 89 ASN A O 1
ATOM 726 N N . PHE A 1 90 ? -8.622 -2.330 19.135 1.00 90.00 90 PHE A N 1
ATOM 727 C CA . PHE A 1 90 ? -8.663 -1.380 18.031 1.00 90.00 90 PHE A CA 1
ATOM 728 C C . PHE A 1 90 ? -7.279 -1.153 17.422 1.00 90.00 90 PHE A C 1
ATOM 730 O O . PHE A 1 90 ? -7.125 -1.285 16.210 1.00 90.00 90 PHE A O 1
ATOM 737 N N . THR A 1 91 ? -6.265 -0.898 18.253 1.00 90.69 91 THR A N 1
ATOM 738 C CA . THR A 1 91 ? -4.883 -0.725 17.792 1.00 90.69 91 THR A CA 1
ATOM 739 C C . THR A 1 91 ? -4.352 -1.984 17.113 1.00 90.69 91 THR A C 1
ATOM 741 O O . THR A 1 91 ? -3.711 -1.877 16.072 1.00 90.69 91 THR A O 1
ATOM 744 N N . LEU A 1 92 ? -4.651 -3.177 17.641 1.00 91.62 92 LEU A N 1
ATOM 745 C CA . LEU A 1 92 ? -4.222 -4.440 17.037 1.00 91.62 92 LEU A CA 1
ATOM 746 C C . LEU A 1 92 ? -4.844 -4.658 15.647 1.00 91.62 92 LEU A C 1
ATOM 748 O O . LEU A 1 92 ? -4.131 -4.969 14.693 1.00 91.62 92 LEU A O 1
ATOM 752 N N . TYR A 1 93 ? -6.159 -4.458 15.511 1.00 91.06 93 TYR A N 1
ATOM 753 C CA . TYR A 1 93 ? -6.849 -4.592 14.224 1.00 91.06 93 TYR A CA 1
ATOM 754 C C . TYR A 1 93 ? -6.412 -3.522 13.222 1.00 91.06 93 TYR A C 1
ATOM 756 O O . TYR A 1 93 ? -6.213 -3.828 12.046 1.00 91.06 93 TYR A O 1
ATOM 764 N N . ALA A 1 94 ? -6.219 -2.284 13.681 1.00 91.19 94 ALA A N 1
ATOM 765 C CA . ALA A 1 94 ? -5.711 -1.200 12.852 1.00 91.19 94 ALA A CA 1
ATOM 766 C C . ALA A 1 94 ? -4.286 -1.497 12.370 1.00 91.19 94 ALA A C 1
ATOM 768 O O . ALA A 1 94 ? -4.015 -1.361 11.181 1.00 91.19 94 ALA A O 1
ATOM 769 N N . ALA A 1 95 ? -3.399 -1.969 13.252 1.00 92.00 95 ALA A N 1
ATOM 770 C CA . ALA A 1 95 ? -2.039 -2.353 12.886 1.00 92.00 95 ALA A CA 1
ATOM 771 C C . ALA A 1 95 ? -2.044 -3.456 11.820 1.00 92.00 95 ALA A C 1
ATOM 773 O O . ALA A 1 95 ? -1.422 -3.288 10.776 1.00 92.00 95 ALA A O 1
ATOM 774 N N . PHE A 1 96 ? -2.818 -4.527 12.023 1.00 93.69 96 PHE A N 1
ATOM 775 C CA . PHE A 1 96 ? -2.931 -5.612 11.046 1.00 93.69 96 PHE A CA 1
ATOM 776 C C . PHE A 1 96 ? -3.460 -5.126 9.687 1.00 93.69 96 PHE A C 1
ATOM 778 O O . PHE A 1 96 ? -2.892 -5.453 8.643 1.00 93.69 96 PHE A O 1
ATOM 785 N N . SER A 1 97 ? -4.511 -4.298 9.688 1.00 91.12 97 SER A N 1
ATOM 786 C CA . SER A 1 97 ? -5.067 -3.717 8.461 1.00 91.12 97 SER A CA 1
ATOM 787 C C . SER A 1 97 ? -4.052 -2.830 7.740 1.00 91.12 97 SER A C 1
ATOM 789 O O . SER A 1 97 ? -3.906 -2.934 6.525 1.00 91.12 97 SER A O 1
ATOM 791 N N . MET A 1 98 ? -3.337 -1.974 8.472 1.00 92.06 98 MET A N 1
ATOM 792 C CA . MET A 1 98 ? -2.340 -1.066 7.905 1.00 92.06 98 MET A CA 1
ATOM 793 C C . MET A 1 98 ? -1.140 -1.827 7.344 1.00 92.06 98 MET A C 1
ATOM 795 O O . MET A 1 98 ? -0.667 -1.483 6.265 1.00 92.06 98 MET A O 1
ATOM 799 N N . THR A 1 99 ? -0.687 -2.888 8.019 1.00 93.50 99 THR A N 1
ATOM 800 C CA . THR A 1 99 ? 0.368 -3.770 7.504 1.00 93.50 99 THR A CA 1
ATOM 801 C C . THR A 1 99 ? -0.068 -4.448 6.208 1.00 93.50 99 THR A C 1
ATOM 803 O O . THR A 1 99 ? 0.688 -4.424 5.242 1.00 93.50 99 THR A O 1
ATOM 806 N N . CYS A 1 100 ? -1.294 -4.976 6.143 1.00 92.31 100 CYS A N 1
ATOM 807 C CA . CYS A 1 100 ? -1.832 -5.578 4.921 1.00 92.31 100 CYS A CA 1
ATOM 808 C C . CYS A 1 100 ? -1.877 -4.569 3.758 1.00 92.31 100 CYS A C 1
ATOM 810 O O . CYS A 1 100 ? -1.344 -4.841 2.681 1.00 92.31 100 CYS A O 1
ATOM 812 N N . CYS A 1 101 ? -2.426 -3.369 3.988 1.00 91.12 101 CYS A N 1
ATOM 813 C CA . CYS A 1 101 ? -2.449 -2.303 2.983 1.00 91.12 101 CYS A CA 1
ATOM 814 C C . CYS A 1 101 ? -1.038 -1.891 2.542 1.00 91.12 101 CYS A C 1
ATOM 816 O O . CYS A 1 101 ? -0.793 -1.727 1.349 1.00 91.12 101 CYS A O 1
ATOM 818 N N . ALA A 1 102 ? -0.094 -1.774 3.480 1.00 91.62 102 ALA A N 1
ATOM 819 C CA . ALA A 1 102 ? 1.292 -1.444 3.170 1.00 91.62 102 ALA A CA 1
ATOM 820 C C . ALA A 1 102 ? 1.938 -2.501 2.266 1.00 91.62 102 ALA A C 1
ATOM 822 O O . ALA A 1 102 ? 2.579 -2.146 1.279 1.00 91.62 102 ALA A O 1
ATOM 823 N N . THR A 1 103 ? 1.731 -3.792 2.544 1.00 92.19 103 THR A N 1
ATOM 824 C CA . THR A 1 103 ? 2.228 -4.874 1.684 1.00 92.19 103 THR A CA 1
ATOM 825 C C . THR A 1 103 ? 1.648 -4.774 0.275 1.00 92.19 103 THR A C 1
ATOM 827 O O . THR A 1 103 ? 2.397 -4.850 -0.696 1.00 92.19 103 THR A O 1
ATOM 830 N N . LEU A 1 104 ? 0.340 -4.543 0.147 1.00 90.62 104 LEU A N 1
ATOM 831 C CA . LEU A 1 104 ? -0.319 -4.388 -1.152 1.00 90.62 104 LEU A CA 1
ATOM 832 C C . LEU A 1 104 ? 0.215 -3.187 -1.939 1.00 90.62 104 LEU A C 1
ATOM 834 O O . LEU A 1 104 ? 0.485 -3.318 -3.131 1.00 90.62 104 LEU A O 1
ATOM 838 N N . TYR A 1 105 ? 0.420 -2.042 -1.286 1.00 90.00 105 TYR A N 1
ATOM 839 C CA . TYR A 1 105 ? 0.982 -0.852 -1.928 1.00 90.00 105 TYR A CA 1
ATOM 840 C C . TYR A 1 105 ? 2.435 -1.048 -2.357 1.00 90.00 105 TYR A C 1
ATOM 842 O O . TYR A 1 105 ? 2.796 -0.639 -3.458 1.00 90.00 105 TYR A O 1
ATOM 850 N N . ILE A 1 106 ? 3.258 -1.709 -1.535 1.00 89.31 106 ILE A N 1
ATOM 851 C CA . ILE A 1 106 ? 4.642 -2.036 -1.900 1.00 89.31 106 ILE A CA 1
ATOM 852 C C . ILE A 1 106 ? 4.661 -2.960 -3.117 1.00 89.31 106 ILE A C 1
ATOM 854 O O . ILE A 1 106 ? 5.400 -2.694 -4.060 1.00 89.31 106 ILE A O 1
ATOM 858 N N . LEU A 1 107 ? 3.834 -4.010 -3.132 1.00 88.62 107 LEU A N 1
ATOM 859 C CA . LEU A 1 107 ? 3.747 -4.933 -4.265 1.00 88.62 107 LEU A CA 1
ATOM 860 C C . LEU A 1 107 ? 3.276 -4.211 -5.534 1.00 88.62 107 LEU A C 1
ATOM 862 O O . LEU A 1 107 ? 3.941 -4.289 -6.563 1.00 88.62 107 LEU A O 1
ATOM 866 N N . ALA A 1 108 ? 2.172 -3.467 -5.460 1.00 87.06 108 ALA A N 1
ATOM 867 C CA . ALA A 1 108 ? 1.623 -2.745 -6.605 1.00 87.06 108 ALA A CA 1
ATOM 868 C C . ALA A 1 108 ? 2.600 -1.690 -7.149 1.00 87.06 108 ALA A C 1
ATOM 870 O O . ALA A 1 108 ? 2.787 -1.592 -8.360 1.00 87.06 108 ALA A O 1
ATOM 871 N N . GLY A 1 109 ? 3.247 -0.930 -6.261 1.00 84.25 109 GLY A N 1
ATOM 872 C CA . GLY A 1 109 ? 4.232 0.083 -6.627 1.00 84.25 109 GLY A CA 1
ATOM 873 C C . GLY A 1 109 ? 5.498 -0.527 -7.221 1.00 84.25 109 GLY A C 1
ATOM 874 O O . GLY A 1 109 ? 5.946 -0.087 -8.276 1.00 84.25 109 GLY A O 1
ATOM 875 N N . TYR A 1 110 ? 6.048 -1.572 -6.596 1.00 83.19 110 TYR A N 1
ATOM 876 C CA . TYR A 1 110 ? 7.263 -2.233 -7.070 1.00 83.19 110 TYR A CA 1
ATOM 877 C C . TYR A 1 110 ? 7.048 -2.922 -8.418 1.00 83.19 110 TYR A C 1
ATOM 879 O O . TYR A 1 110 ? 7.773 -2.636 -9.368 1.00 83.19 110 TYR A O 1
ATOM 887 N N . PHE A 1 111 ? 6.037 -3.790 -8.531 1.00 81.88 111 PHE A N 1
ATOM 888 C CA . PHE A 1 111 ? 5.770 -4.512 -9.775 1.00 81.88 111 PHE A CA 1
ATOM 889 C C . PHE A 1 111 ? 5.237 -3.588 -10.872 1.00 81.88 111 PHE A C 1
ATOM 891 O O . PHE A 1 111 ? 5.647 -3.726 -12.020 1.00 81.88 111 PHE A O 1
ATOM 898 N N . GLY A 1 112 ? 4.410 -2.594 -10.534 1.00 78.38 112 GLY A N 1
ATOM 899 C CA . GLY A 1 112 ? 3.947 -1.595 -11.497 1.00 78.38 112 GLY A CA 1
ATOM 900 C C . GLY A 1 112 ? 5.082 -0.723 -12.042 1.00 78.38 112 GLY A C 1
ATOM 901 O O . GLY A 1 112 ? 5.129 -0.444 -13.241 1.00 78.38 112 GLY A O 1
ATOM 902 N N . TYR A 1 113 ? 6.041 -0.336 -11.195 1.00 77.06 113 TYR A N 1
ATOM 903 C CA . TYR A 1 113 ? 7.227 0.397 -11.639 1.00 77.06 113 TYR A CA 1
ATOM 904 C C . TYR A 1 113 ? 8.208 -0.494 -12.409 1.00 77.06 113 TYR A C 1
ATOM 906 O O . TYR A 1 113 ? 8.773 -0.046 -13.403 1.00 77.06 113 TYR A O 1
ATOM 914 N N . ALA A 1 114 ? 8.382 -1.757 -12.006 1.00 73.06 114 ALA A N 1
ATOM 915 C CA . ALA A 1 114 ? 9.216 -2.719 -12.728 1.00 73.06 114 ALA A CA 1
ATOM 916 C C . ALA A 1 114 ? 8.692 -2.987 -14.147 1.00 73.06 114 ALA A C 1
ATOM 918 O O . ALA A 1 114 ? 9.480 -3.138 -15.078 1.00 73.06 114 ALA A O 1
ATOM 919 N N . ASP A 1 115 ? 7.371 -3.006 -14.314 1.00 71.06 115 ASP A N 1
ATOM 920 C CA . ASP A 1 115 ? 6.716 -3.244 -15.594 1.00 71.06 115 ASP A CA 1
ATOM 921 C C . ASP A 1 115 ? 6.842 -2.034 -16.533 1.00 71.06 115 ASP A C 1
ATOM 923 O O . ASP A 1 115 ? 7.289 -2.169 -17.671 1.00 71.06 115 ASP A O 1
ATOM 927 N N . PHE A 1 116 ? 6.535 -0.816 -16.064 1.00 67.81 116 PHE A N 1
ATOM 928 C CA . PHE A 1 116 ? 6.473 0.361 -16.941 1.00 67.81 116 PHE A CA 1
ATOM 929 C C . PHE A 1 116 ? 7.707 1.272 -16.930 1.00 67.81 116 PHE A C 1
ATOM 931 O O . PHE A 1 116 ? 7.916 2.012 -17.903 1.00 67.81 116 PHE A O 1
ATOM 938 N N . GLY A 1 117 ? 8.537 1.200 -15.889 1.00 69.50 117 GLY A N 1
ATOM 939 C CA . GLY A 1 117 ? 9.717 2.040 -15.684 1.00 69.50 117 GLY A CA 1
ATOM 940 C C . GLY A 1 117 ? 9.373 3.529 -15.599 1.00 69.50 117 GLY A C 1
ATOM 941 O O . GLY A 1 117 ? 8.372 3.936 -15.013 1.00 69.50 117 GLY A O 1
ATOM 942 N N . SER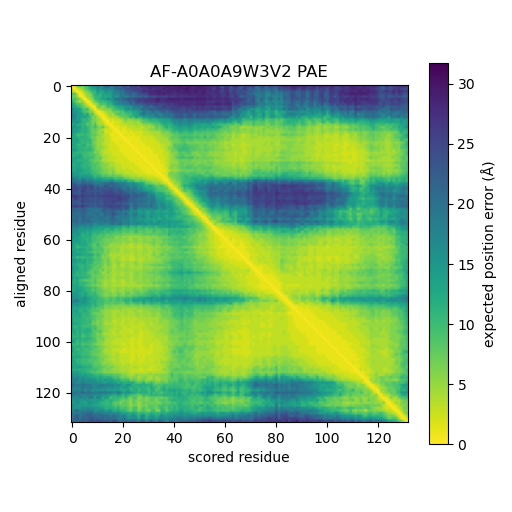 A 1 118 ? 10.179 4.364 -16.256 1.00 64.56 118 SER A N 1
ATOM 943 C CA . SER A 1 118 ? 10.027 5.829 -16.285 1.00 64.56 118 SER A CA 1
ATOM 944 C C . SER A 1 118 ? 8.762 6.356 -16.983 1.00 64.56 118 SER A C 1
ATOM 946 O O . SER A 1 118 ? 8.534 7.565 -16.993 1.00 64.56 118 SER A O 1
ATOM 948 N N . LYS A 1 119 ? 7.934 5.481 -17.571 1.00 66.38 119 LYS A N 1
ATOM 949 C CA . LYS A 1 119 ? 6.665 5.864 -18.213 1.00 66.38 119 LYS A CA 1
ATOM 950 C C . LYS A 1 119 ? 5.509 6.030 -17.221 1.00 66.38 119 LYS A C 1
ATOM 952 O O . LYS A 1 119 ? 4.497 6.617 -17.595 1.00 66.38 119 LYS A O 1
ATOM 957 N N . VAL A 1 120 ? 5.643 5.544 -15.983 1.00 67.06 120 VAL A N 1
ATOM 958 C CA . VAL A 1 120 ? 4.631 5.739 -14.933 1.00 67.06 120 VAL A CA 1
ATOM 959 C C . VAL A 1 120 ? 4.586 7.221 -14.561 1.00 67.06 120 VAL A C 1
ATOM 961 O O . VAL A 1 120 ? 5.552 7.737 -14.007 1.00 67.06 120 VAL A O 1
ATOM 964 N N . LYS A 1 121 ? 3.484 7.907 -14.889 1.00 59.56 121 LYS A N 1
ATOM 965 C CA . LYS A 1 121 ? 3.285 9.328 -14.555 1.00 59.56 121 LYS A CA 1
ATOM 966 C C . LYS A 1 121 ? 2.230 9.546 -13.474 1.00 59.56 121 LYS A C 1
ATOM 968 O O . LYS A 1 121 ? 2.568 10.104 -12.444 1.00 59.56 121 LYS A O 1
ATOM 973 N N . ASP A 1 122 ? 1.005 9.051 -13.672 1.00 65.75 122 ASP A N 1
ATOM 974 C CA . ASP A 1 122 ? -0.103 9.330 -12.740 1.00 65.75 122 ASP A CA 1
ATOM 975 C C . ASP A 1 122 ? -0.872 8.073 -12.319 1.00 65.75 122 ASP A C 1
ATOM 977 O O . ASP A 1 122 ? -0.994 7.768 -11.137 1.00 65.75 122 ASP A O 1
ATOM 981 N N . SER A 1 123 ? -1.397 7.310 -13.280 1.00 72.31 123 SER A N 1
ATOM 982 C CA . SER A 1 123 ? -2.194 6.109 -13.007 1.00 72.31 123 SER A CA 1
ATOM 983 C C . SER A 1 123 ? -1.656 4.920 -13.782 1.00 72.31 123 SER A C 1
ATOM 985 O O . SER A 1 123 ? -1.744 4.890 -15.004 1.00 72.31 123 SER A O 1
ATOM 987 N N . ILE A 1 124 ? -1.158 3.907 -13.068 1.00 72.31 124 ILE A N 1
ATOM 988 C CA . ILE A 1 124 ? -0.654 2.658 -13.668 1.00 72.31 124 ILE A CA 1
ATOM 989 C C . ILE A 1 124 ? -1.762 1.958 -14.469 1.00 72.31 124 ILE A C 1
ATOM 991 O O . ILE A 1 124 ? -1.496 1.383 -15.517 1.00 72.31 124 ILE A O 1
ATOM 995 N N . LEU A 1 125 ? -3.018 2.077 -14.026 1.00 70.94 125 LEU A N 1
ATOM 996 C CA . LEU A 1 125 ? -4.175 1.518 -14.727 1.00 70.94 125 LEU A CA 1
ATOM 997 C C . LEU A 1 125 ? -4.358 2.105 -16.136 1.00 70.94 125 LEU A C 1
ATOM 999 O O . LEU A 1 125 ? -4.754 1.383 -17.038 1.00 70.94 125 LEU A O 1
ATOM 1003 N N . ALA A 1 126 ? -4.031 3.384 -16.343 1.00 68.38 126 ALA A N 1
ATOM 1004 C CA . ALA A 1 126 ? -4.140 4.024 -17.656 1.00 68.38 126 ALA A CA 1
ATOM 1005 C C . ALA A 1 126 ? -3.043 3.574 -18.634 1.00 68.38 126 ALA A C 1
ATOM 1007 O O . ALA A 1 126 ? -3.145 3.832 -19.829 1.00 68.38 126 ALA A O 1
ATOM 1008 N N . LEU A 1 127 ? -1.983 2.935 -18.128 1.00 68.00 127 LEU A N 1
ATOM 1009 C CA . LEU A 1 127 ? -0.917 2.377 -18.954 1.00 68.00 127 LEU A CA 1
ATOM 1010 C C . LEU A 1 127 ? -1.217 0.942 -19.411 1.00 68.00 127 LEU A C 1
ATOM 1012 O O . LEU A 1 127 ? -0.532 0.455 -20.308 1.00 68.00 127 LEU A O 1
ATOM 1016 N N . TYR A 1 128 ? -2.216 0.280 -18.820 1.00 67.19 128 TYR A N 1
ATOM 1017 C CA . TYR A 1 128 ? -2.714 -1.005 -19.306 1.00 67.19 128 TYR A CA 1
ATOM 1018 C C . TYR A 1 128 ? -3.716 -0.769 -20.434 1.00 67.19 128 TYR A C 1
ATOM 1020 O O . TYR A 1 128 ? -4.802 -0.242 -20.199 1.00 67.19 128 TYR A O 1
ATOM 1028 N N . ASP A 1 129 ? -3.347 -1.168 -21.650 1.00 65.50 129 ASP A N 1
ATOM 1029 C CA . ASP A 1 129 ? -4.249 -1.158 -22.799 1.00 65.50 129 ASP A CA 1
ATOM 1030 C C . ASP A 1 129 ? -5.076 -2.458 -22.797 1.00 65.50 129 ASP A C 1
ATOM 1032 O O . ASP A 1 129 ? -4.501 -3.543 -22.879 1.00 65.50 129 ASP A O 1
ATOM 1036 N N . PRO A 1 130 ? -6.412 -2.405 -22.651 1.00 59.41 130 PRO A N 1
ATOM 1037 C CA . PRO A 1 130 ? -7.245 -3.605 -22.641 1.00 59.41 130 PRO A CA 1
ATOM 1038 C C . PRO A 1 130 ? -7.436 -4.238 -24.031 1.00 59.41 130 PRO A C 1
ATOM 1040 O O . PRO A 1 130 ? -8.112 -5.263 -24.124 1.00 59.41 130 PRO A O 1
ATOM 1043 N N . LEU A 1 131 ? -6.912 -3.629 -25.105 1.00 54.09 131 LEU A N 1
ATOM 1044 C CA . LEU A 1 131 ? -7.182 -4.029 -26.491 1.00 54.09 131 LEU A CA 1
ATOM 1045 C C . LEU A 1 1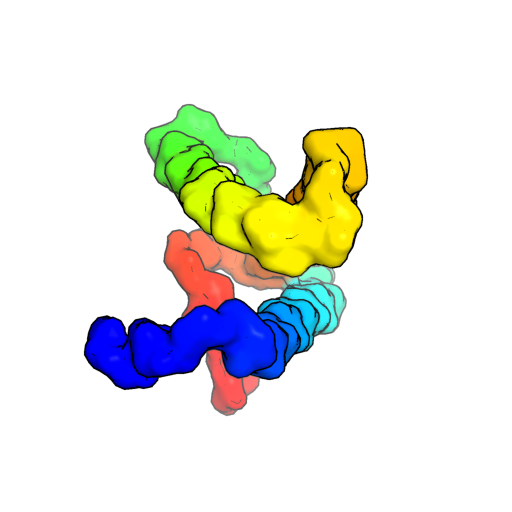31 ? -5.973 -4.584 -27.264 1.00 54.09 131 LEU A C 1
ATOM 1047 O O . LEU A 1 131 ? -6.159 -4.951 -28.425 1.00 54.09 131 LEU A O 1
ATOM 1051 N N . ASN A 1 132 ? -4.779 -4.684 -26.664 1.00 39.94 132 ASN A N 1
ATOM 1052 C CA . ASN A 1 132 ? -3.587 -5.234 -27.330 1.00 39.94 132 ASN A CA 1
ATOM 1053 C C . ASN A 1 132 ? -2.697 -6.057 -26.393 1.00 39.94 132 ASN A C 1
ATOM 1055 O O . ASN A 1 132 ? -2.200 -5.480 -25.402 1.00 39.94 132 ASN A O 1
#

Organism: Lygus hesperus (NCBI:txid30085)

InterPro domains:
  IPR013057 Amino acid transporter, transmembrane domain [PF01490] (2-130)

Foldseek 3Di:
DPPPVPPPDCVVVVVVVVVVVVVLVVVLVVLQVCLVVQLVPDPPQVVQADPDDPDVVVVVVVVVVVVLLPPVVCLVVVLVPDPDNDPVVSVVVSVVVSVVSVVSCCSSVVSLCSRQPPVDDPDSVVVDDPPD